Protein AF-A0A7Y5LWV8-F1 (afdb_monomer_lite)

Radius of gyration: 15.9 Å; chains: 1; bounding box: 36×25×48 Å

Secondary structure (DSSP, 8-state):
--HHHHHHHHHHTSTTSHHHHHHHHSS-SS-HHHHHHHHHHHHH--TT--HHHHHHHHHHHHHHHHHHHHHHHHHHHHHHHHHH--

pLDDT: mean 96.42, std 3.21, range [75.69, 98.56]

Foldseek 3Di:
DDLLVVQQVVLVVDPNSQLNVCLVVVHGPVDPVSVVLNVQLVVQDDPPDDPVVSVVSSVVSVVVVVVVVVVVVVVVVVVVVVVVVD

Sequence (86 aa):
MKLRTLIKIASDSYPDGAVLDSYERGEAAGDTLALFVAREIAETFEAGETTAHQLRRAISVMEKAHGEIGEVLSGLRRRLEREAMS

Structure (mmCIF, N/CA/C/O backbone):
data_AF-A0A7Y5LWV8-F1
#
_entry.id   AF-A0A7Y5LWV8-F1
#
loop_
_atom_site.group_PDB
_atom_site.id
_atom_site.type_symbol
_atom_site.label_atom_id
_atom_site.label_alt_id
_atom_site.label_comp_id
_atom_site.label_asym_id
_atom_site.label_entity_id
_atom_site.label_seq_id
_atom_site.pdbx_PDB_ins_code
_atom_site.Cartn_x
_atom_site.Cartn_y
_atom_site.Cartn_z
_atom_site.occupancy
_atom_site.B_iso_or_equiv
_atom_site.auth_seq_id
_atom_site.auth_comp_id
_atom_site.auth_asym_id
_atom_site.auth_atom_id
_atom_site.pdbx_PDB_model_num
ATOM 1 N N . MET A 1 1 ? -10.252 3.255 14.555 1.00 95.19 1 MET A N 1
ATOM 2 C CA . MET A 1 1 ? -10.479 2.163 13.569 1.00 95.19 1 MET A CA 1
ATOM 3 C C . MET A 1 1 ? -9.508 1.016 13.847 1.00 95.19 1 MET A C 1
ATOM 5 O O . MET A 1 1 ? -8.499 1.269 14.487 1.00 95.19 1 MET A O 1
ATOM 9 N N . LYS A 1 2 ? -9.793 -0.226 13.426 1.00 97.25 2 LYS A N 1
ATOM 10 C CA . LYS A 1 2 ? -8.843 -1.354 13.545 1.00 97.25 2 LYS A CA 1
ATOM 11 C C . LYS A 1 2 ? -7.923 -1.417 12.317 1.00 97.25 2 LYS A C 1
ATOM 13 O O . LYS A 1 2 ? -8.400 -1.145 11.218 1.00 97.25 2 LYS A O 1
ATOM 18 N N . LEU A 1 3 ? -6.673 -1.862 12.482 1.00 97.75 3 LEU A N 1
ATOM 19 C CA . LEU A 1 3 ? -5.710 -2.031 11.380 1.00 97.75 3 LEU A CA 1
ATOM 20 C C . LEU A 1 3 ? -6.285 -2.866 10.230 1.00 97.75 3 LEU A C 1
ATOM 22 O O . LEU A 1 3 ? -6.296 -2.420 9.089 1.00 97.75 3 LEU A O 1
ATOM 26 N N . ARG A 1 4 ? -6.883 -4.026 10.534 1.00 97.50 4 ARG A N 1
ATOM 27 C CA . ARG A 1 4 ? -7.506 -4.886 9.513 1.00 97.50 4 ARG A CA 1
ATOM 28 C C . ARG A 1 4 ? -8.573 -4.164 8.677 1.00 97.50 4 ARG A C 1
ATOM 30 O O . ARG A 1 4 ? -8.734 -4.469 7.504 1.00 97.50 4 ARG A O 1
ATOM 37 N N . THR A 1 5 ? -9.299 -3.203 9.255 1.00 97.81 5 THR A N 1
ATOM 38 C CA . THR A 1 5 ? -10.273 -2.390 8.506 1.00 97.81 5 THR A CA 1
ATOM 39 C C . THR A 1 5 ? -9.574 -1.457 7.521 1.00 97.81 5 THR A C 1
ATOM 41 O O . THR A 1 5 ? -10.024 -1.339 6.390 1.00 97.81 5 THR A O 1
ATOM 44 N N . LEU A 1 6 ? -8.471 -0.828 7.929 1.00 97.62 6 LEU A N 1
ATOM 45 C CA . LEU A 1 6 ? -7.680 0.048 7.065 1.00 97.62 6 LEU A CA 1
ATOM 46 C C . LEU A 1 6 ? -7.024 -0.729 5.914 1.00 97.62 6 LEU A C 1
ATOM 48 O O . LEU A 1 6 ? -7.107 -0.304 4.767 1.00 97.62 6 LEU A O 1
ATOM 52 N N . ILE A 1 7 ? -6.464 -1.906 6.209 1.00 98.19 7 ILE A N 1
ATOM 53 C CA . ILE A 1 7 ? -5.935 -2.835 5.199 1.00 98.19 7 ILE A CA 1
ATOM 54 C C . ILE A 1 7 ? -7.025 -3.238 4.207 1.00 98.19 7 ILE A C 1
ATOM 56 O O . ILE A 1 7 ? -6.789 -3.238 3.002 1.00 98.19 7 ILE A O 1
ATOM 60 N N . LYS A 1 8 ? -8.236 -3.533 4.693 1.00 97.81 8 LYS A N 1
ATOM 61 C CA . LYS A 1 8 ? -9.358 -3.872 3.817 1.00 97.81 8 LYS A CA 1
ATOM 62 C C . LYS A 1 8 ? -9.739 -2.715 2.885 1.00 97.81 8 LYS A C 1
ATOM 64 O O . LYS A 1 8 ? -9.958 -2.964 1.713 1.00 97.81 8 LYS A O 1
ATOM 69 N N . ILE A 1 9 ? -9.754 -1.468 3.365 1.00 97.62 9 ILE A N 1
ATOM 70 C CA . ILE A 1 9 ? -10.012 -0.292 2.508 1.00 97.62 9 ILE A CA 1
ATOM 71 C C . ILE A 1 9 ? -8.993 -0.214 1.359 1.00 97.62 9 ILE A C 1
ATOM 73 O O . ILE A 1 9 ? -9.370 0.033 0.214 1.00 97.62 9 ILE A O 1
ATOM 77 N N . ALA A 1 10 ? -7.710 -0.443 1.658 1.00 97.06 10 ALA A N 1
ATOM 78 C CA . ALA A 1 10 ? -6.663 -0.464 0.640 1.00 97.06 10 ALA A CA 1
ATOM 79 C C . ALA A 1 10 ? -6.832 -1.640 -0.338 1.00 97.06 10 ALA A C 1
ATOM 81 O O . ALA A 1 10 ? -6.757 -1.440 -1.545 1.00 97.06 10 ALA A O 1
ATOM 82 N N . SER A 1 11 ? -7.119 -2.840 0.176 1.00 97.44 11 SER A N 1
ATOM 83 C CA . SER A 1 11 ? -7.372 -4.055 -0.613 1.00 97.44 11 SER A CA 1
ATOM 84 C C . SER A 1 11 ? -8.577 -3.917 -1.545 1.00 97.44 11 SER A C 1
ATOM 86 O O . SER A 1 11 ? -8.451 -4.234 -2.721 1.00 97.44 11 SER A O 1
ATOM 88 N N . ASP A 1 12 ? -9.694 -3.356 -1.074 1.00 97.25 12 ASP A N 1
ATOM 89 C CA . ASP A 1 12 ? -10.905 -3.133 -1.878 1.00 97.25 12 ASP A CA 1
ATOM 90 C C . ASP A 1 12 ? -10.658 -2.142 -3.042 1.00 97.25 12 ASP A C 1
ATOM 92 O O . ASP A 1 12 ? -11.413 -2.119 -4.012 1.00 97.25 12 ASP A O 1
ATOM 96 N N . SER A 1 13 ? -9.600 -1.323 -2.954 1.00 95.62 13 SER A N 1
ATOM 97 C CA . SER A 1 13 ? -9.164 -0.397 -4.012 1.00 95.62 13 SER A CA 1
ATOM 98 C C . SER A 1 13 ? -8.052 -0.971 -4.904 1.00 95.62 13 SER A C 1
ATOM 100 O O . SER A 1 13 ? -7.666 -0.336 -5.886 1.00 95.62 13 SER A O 1
ATOM 102 N N . TYR A 1 14 ? -7.509 -2.141 -4.560 1.00 94.25 14 TYR A N 1
ATOM 103 C CA . TYR A 1 14 ? -6.406 -2.793 -5.259 1.00 94.25 14 TYR A CA 1
ATOM 104 C C . TYR A 1 14 ? -6.955 -3.812 -6.280 1.00 94.25 14 TYR A C 1
ATOM 106 O O . TYR A 1 14 ? -7.896 -4.529 -5.943 1.00 94.25 14 TYR A O 1
ATOM 114 N N . PRO A 1 15 ? -6.410 -3.913 -7.512 1.00 90.38 15 PRO A N 1
ATOM 115 C CA . PRO A 1 15 ? -7.062 -4.616 -8.629 1.00 90.38 15 PRO A CA 1
ATOM 116 C C . PRO A 1 15 ? -7.494 -6.072 -8.392 1.00 90.38 15 PRO A C 1
ATOM 118 O O . PRO A 1 15 ? -8.454 -6.525 -9.012 1.00 90.38 15 PRO A O 1
ATOM 121 N N . ASP A 1 16 ? -6.800 -6.805 -7.528 1.00 89.44 16 ASP A N 1
ATOM 122 C CA . ASP A 1 16 ? -7.011 -8.233 -7.266 1.00 89.44 16 ASP A CA 1
ATOM 123 C C . ASP A 1 16 ? -7.263 -8.550 -5.780 1.00 89.44 16 ASP A C 1
ATOM 125 O O . ASP A 1 16 ? -7.360 -9.715 -5.396 1.00 89.44 16 ASP A O 1
ATOM 129 N N . GLY A 1 17 ? -7.369 -7.524 -4.929 1.00 87.69 17 GLY A N 1
ATOM 130 C CA . GLY A 1 17 ? -7.522 -7.687 -3.484 1.00 87.69 17 GLY A CA 1
ATOM 131 C C . GLY A 1 17 ? -6.280 -8.210 -2.743 1.00 87.69 17 GLY A C 1
ATOM 132 O O . GLY A 1 17 ? -6.340 -8.342 -1.516 1.00 87.69 17 GLY A O 1
ATOM 133 N N . ALA A 1 18 ? -5.139 -8.431 -3.411 1.00 94.88 18 ALA A N 1
ATOM 134 C CA . ALA A 1 18 ? -3.969 -9.127 -2.857 1.00 94.88 18 ALA A CA 1
ATOM 135 C C . ALA A 1 18 ? -3.320 -8.447 -1.634 1.00 94.88 18 ALA A C 1
ATOM 137 O O . ALA A 1 18 ? -2.517 -9.064 -0.928 1.00 94.88 18 ALA A O 1
ATOM 138 N N . VAL A 1 19 ? -3.662 -7.186 -1.344 1.00 97.62 19 VAL A N 1
ATOM 139 C CA . VAL A 1 19 ? -3.169 -6.453 -0.164 1.00 97.62 19 VAL A CA 1
ATOM 140 C C . VAL A 1 19 ? -3.612 -7.130 1.135 1.00 97.62 19 VAL A C 1
ATOM 142 O O . VAL A 1 19 ? -2.808 -7.276 2.056 1.00 97.62 19 VAL A O 1
ATOM 145 N N . LEU A 1 20 ? -4.873 -7.572 1.222 1.00 97.44 20 LEU A N 1
ATOM 146 C CA . LEU A 1 20 ? -5.371 -8.249 2.422 1.00 97.44 20 LEU A CA 1
ATOM 147 C C . LEU A 1 20 ? -4.718 -9.625 2.575 1.00 97.44 20 LEU A C 1
ATO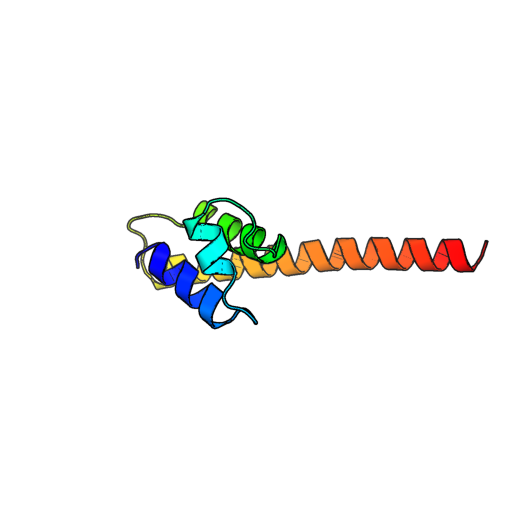M 149 O O . LEU A 1 20 ? -4.249 -9.950 3.663 1.00 97.44 20 LEU A O 1
ATOM 153 N N . ASP A 1 21 ? -4.617 -10.383 1.485 1.00 96.81 21 ASP A N 1
ATOM 154 C CA . ASP A 1 21 ? -3.979 -11.701 1.487 1.00 96.81 21 ASP A CA 1
ATOM 155 C C . ASP A 1 21 ? -2.507 -11.611 1.904 1.00 96.81 21 ASP A C 1
ATOM 157 O O . ASP A 1 21 ? -2.032 -12.414 2.708 1.00 96.81 21 ASP A O 1
ATOM 161 N N . SER A 1 22 ? -1.790 -10.597 1.412 1.00 97.62 22 SER A N 1
ATOM 162 C CA . SER A 1 22 ? -0.388 -10.375 1.774 1.00 97.62 22 SER A CA 1
ATOM 163 C C . SER A 1 22 ? -0.231 -9.960 3.241 1.00 97.62 22 SER A C 1
ATOM 165 O O . SER A 1 22 ? 0.700 -10.398 3.917 1.00 97.62 22 SER A O 1
ATOM 167 N N . TYR A 1 23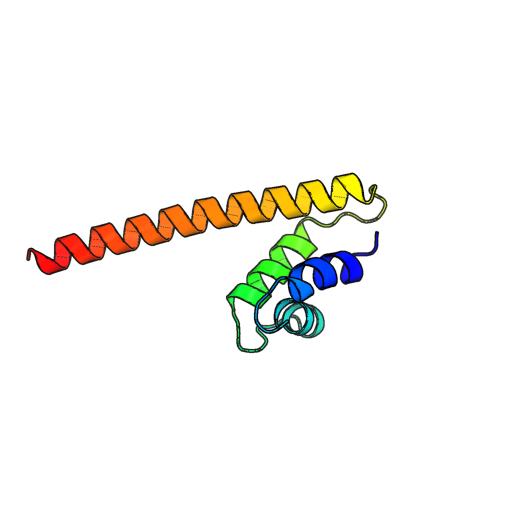 ? -1.164 -9.160 3.770 1.00 97.69 23 TYR A N 1
ATOM 168 C CA . TYR A 1 23 ? -1.203 -8.814 5.193 1.00 97.69 23 TYR A CA 1
ATOM 169 C C . TYR A 1 23 ? -1.447 -10.041 6.082 1.00 97.69 23 TYR A C 1
ATOM 171 O O . TYR A 1 23 ? -0.751 -10.224 7.079 1.00 97.69 23 TYR A O 1
ATOM 179 N N . GLU A 1 24 ? -2.418 -10.887 5.728 1.00 96.62 24 GLU A N 1
ATOM 180 C CA . GLU A 1 24 ? -2.790 -12.058 6.531 1.00 96.62 24 GLU A CA 1
ATOM 181 C C . GLU A 1 24 ? -1.697 -13.136 6.533 1.00 96.62 24 GLU A C 1
ATOM 183 O O . GLU A 1 24 ? -1.502 -13.807 7.547 1.00 96.62 24 GLU A O 1
ATOM 188 N N . ARG A 1 25 ? -0.948 -13.275 5.431 1.00 95.81 25 ARG A N 1
ATOM 189 C CA . ARG A 1 25 ? 0.157 -14.240 5.313 1.00 95.81 25 ARG A CA 1
ATOM 190 C C . ARG A 1 25 ? 1.496 -13.710 5.832 1.00 95.81 25 ARG A C 1
ATOM 192 O O . ARG A 1 25 ? 2.363 -14.502 6.186 1.00 95.81 25 ARG A O 1
ATOM 199 N N . GLY A 1 26 ? 1.688 -12.390 5.856 1.00 95.38 26 GLY A N 1
ATOM 200 C CA . GLY A 1 26 ? 2.980 -11.761 6.166 1.00 95.38 26 GLY A CA 1
ATOM 201 C C . GLY A 1 26 ? 4.024 -11.868 5.041 1.00 95.38 26 GLY A C 1
ATOM 202 O O . GLY A 1 26 ? 5.179 -11.466 5.215 1.00 95.38 26 GLY A O 1
ATOM 203 N N . GLU A 1 27 ? 3.619 -12.371 3.877 1.00 96.06 27 GLU A N 1
ATOM 204 C CA . GLU A 1 27 ? 4.433 -12.590 2.680 1.00 96.06 27 GLU A CA 1
ATOM 205 C C . GLU A 1 27 ? 3.657 -12.193 1.418 1.00 96.06 27 GLU A C 1
ATOM 207 O O . GLU A 1 27 ? 2.466 -11.896 1.475 1.00 96.06 27 GLU A O 1
ATOM 212 N N . ALA A 1 28 ? 4.335 -12.160 0.271 1.00 94.38 28 ALA A N 1
ATOM 213 C CA . ALA A 1 28 ? 3.719 -11.737 -0.980 1.00 94.38 28 ALA A CA 1
ATOM 214 C C . ALA A 1 28 ? 2.722 -12.793 -1.467 1.00 94.38 28 ALA A C 1
ATOM 216 O O . ALA A 1 28 ? 3.099 -13.931 -1.744 1.00 94.38 28 ALA A O 1
ATOM 217 N N . ALA A 1 29 ? 1.460 -12.403 -1.641 1.00 91.56 29 ALA A N 1
ATOM 218 C CA . ALA A 1 29 ? 0.419 -13.262 -2.201 1.00 91.56 29 ALA A CA 1
ATOM 219 C C . ALA A 1 29 ? 0.452 -13.266 -3.744 1.00 91.56 29 ALA A C 1
ATOM 221 O O . ALA A 1 29 ? -0.552 -13.015 -4.398 1.00 91.56 29 ALA A O 1
ATOM 222 N N . GLY A 1 30 ? 1.628 -13.500 -4.335 1.00 90.19 30 GLY A N 1
ATOM 223 C CA . GLY A 1 30 ? 1.845 -13.395 -5.787 1.00 90.19 30 GLY A CA 1
ATOM 224 C C . GLY A 1 30 ? 2.092 -11.968 -6.293 1.00 90.19 30 GLY A C 1
ATOM 225 O O . GLY A 1 30 ? 2.547 -11.805 -7.422 1.00 90.19 30 GLY A O 1
ATOM 226 N N . ASP A 1 31 ? 1.891 -10.961 -5.440 1.00 94.25 31 ASP A N 1
ATOM 227 C CA . ASP A 1 31 ? 2.162 -9.555 -5.724 1.00 94.25 31 ASP A CA 1
ATOM 228 C C . ASP A 1 31 ? 3.0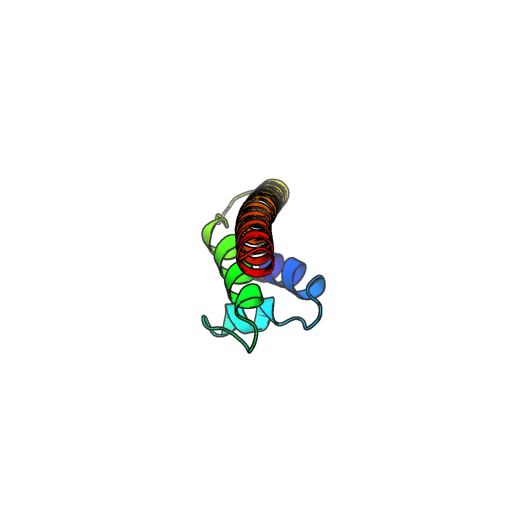27 -8.939 -4.606 1.00 94.25 31 ASP A C 1
ATOM 230 O O . ASP A 1 31 ? 2.627 -8.825 -3.442 1.00 94.25 31 ASP A O 1
ATOM 234 N N . THR A 1 32 ? 4.259 -8.561 -4.951 1.00 95.88 32 THR A N 1
ATOM 235 C CA . THR A 1 32 ? 5.200 -7.935 -4.011 1.00 95.88 32 THR A CA 1
ATOM 236 C C . THR A 1 32 ? 4.848 -6.481 -3.706 1.00 95.88 32 THR A C 1
ATOM 238 O O . THR A 1 32 ? 5.178 -5.998 -2.621 1.00 95.88 32 THR A O 1
ATOM 241 N N . LEU A 1 33 ? 4.151 -5.790 -4.612 1.00 96.06 33 LEU A N 1
ATOM 242 C CA . LEU A 1 33 ? 3.640 -4.445 -4.381 1.00 96.06 33 LEU A CA 1
ATOM 243 C C . LEU A 1 33 ? 2.450 -4.481 -3.417 1.00 96.06 33 LEU A C 1
ATOM 245 O O . LEU A 1 33 ? 2.357 -3.625 -2.539 1.00 96.06 33 LEU A O 1
ATOM 249 N N . ALA A 1 34 ? 1.592 -5.495 -3.506 1.00 97.25 34 ALA A N 1
ATOM 250 C CA . ALA A 1 34 ? 0.521 -5.694 -2.534 1.00 97.25 34 ALA A CA 1
ATOM 251 C C . ALA A 1 34 ? 1.067 -5.895 -1.105 1.00 97.25 34 ALA A C 1
ATOM 253 O O . ALA A 1 34 ? 0.571 -5.281 -0.156 1.00 97.25 34 ALA A O 1
ATOM 254 N N . LEU A 1 35 ? 2.139 -6.686 -0.953 1.00 97.75 35 LEU A N 1
ATOM 255 C CA . LEU A 1 35 ? 2.853 -6.835 0.321 1.00 97.75 35 LEU A CA 1
ATOM 256 C C . LEU A 1 35 ? 3.462 -5.516 0.804 1.00 97.75 35 LEU A C 1
ATOM 258 O O . LEU A 1 35 ? 3.380 -5.208 1.993 1.00 97.75 35 LEU A O 1
ATOM 262 N N . PHE A 1 36 ? 4.072 -4.745 -0.096 1.00 97.50 36 PHE A N 1
ATOM 263 C CA . PHE A 1 36 ? 4.617 -3.430 0.232 1.00 97.50 36 PHE A CA 1
ATOM 264 C C . PHE A 1 36 ? 3.526 -2.498 0.781 1.00 97.50 36 PHE A C 1
ATOM 266 O O . PHE A 1 36 ? 3.677 -1.973 1.881 1.00 97.50 36 PHE A O 1
ATOM 273 N N . VAL A 1 37 ? 2.388 -2.374 0.089 1.00 97.56 37 VAL A N 1
ATOM 274 C CA . VAL A 1 37 ? 1.250 -1.551 0.540 1.00 97.56 37 VAL A CA 1
ATOM 275 C C . VAL A 1 37 ? 0.759 -1.994 1.919 1.00 97.56 37 VAL A C 1
ATOM 277 O O . VAL A 1 37 ? 0.558 -1.161 2.805 1.00 97.56 37 VAL A O 1
ATOM 280 N N . ALA A 1 38 ? 0.592 -3.304 2.125 1.00 98.00 38 ALA A N 1
ATOM 281 C CA . ALA A 1 38 ? 0.164 -3.852 3.408 1.00 98.00 38 ALA A CA 1
ATOM 282 C C . ALA A 1 38 ? 1.129 -3.490 4.550 1.00 98.00 38 ALA A C 1
ATOM 284 O O . ALA A 1 38 ? 0.678 -3.127 5.639 1.00 98.00 38 ALA A O 1
ATOM 285 N N . ARG A 1 39 ? 2.443 -3.567 4.302 1.00 98.06 39 ARG A N 1
ATOM 286 C CA . ARG A 1 39 ? 3.484 -3.245 5.288 1.00 98.06 39 ARG A CA 1
ATOM 287 C C . ARG A 1 39 ? 3.517 -1.764 5.628 1.00 98.06 39 ARG A C 1
ATOM 289 O O . ARG A 1 39 ? 3.411 -1.437 6.803 1.00 98.06 39 ARG A O 1
ATOM 296 N N . GLU A 1 40 ? 3.555 -0.884 4.634 1.00 98.00 40 GLU A N 1
ATOM 297 C CA . GLU A 1 40 ? 3.589 0.569 4.858 1.00 98.00 40 GLU A CA 1
ATOM 298 C C . GLU A 1 40 ? 2.381 1.057 5.677 1.00 98.00 40 GLU A C 1
ATOM 300 O O . GLU A 1 40 ? 2.506 1.858 6.608 1.00 98.00 40 GLU A O 1
ATOM 305 N N . ILE A 1 41 ? 1.187 0.528 5.389 1.00 97.75 41 ILE A N 1
ATOM 306 C CA . ILE A 1 41 ? -0.019 0.844 6.164 1.00 97.75 41 ILE A CA 1
ATOM 307 C C . ILE A 1 41 ? 0.070 0.277 7.587 1.00 97.75 41 ILE A C 1
ATOM 309 O O . ILE A 1 41 ? -0.310 0.955 8.540 1.00 97.75 41 ILE A O 1
ATOM 313 N N . ALA A 1 42 ? 0.547 -0.960 7.753 1.00 97.88 42 ALA A N 1
ATOM 314 C CA . ALA A 1 42 ? 0.660 -1.589 9.066 1.00 97.88 42 ALA A CA 1
ATOM 315 C C . ALA A 1 42 ? 1.704 -0.908 9.963 1.00 97.88 42 ALA A C 1
ATOM 317 O O . ALA A 1 42 ? 1.449 -0.727 11.152 1.00 97.88 42 ALA A O 1
ATOM 318 N N . GLU A 1 43 ? 2.840 -0.498 9.403 1.00 96.94 43 GLU A N 1
ATOM 319 C CA . GLU A 1 43 ? 3.930 0.173 10.122 1.00 96.94 43 GLU A CA 1
ATOM 320 C C . GLU A 1 43 ? 3.566 1.602 10.542 1.00 96.94 43 GLU A C 1
ATOM 322 O O . GLU A 1 43 ? 4.038 2.094 11.567 1.00 96.94 43 GLU A O 1
ATOM 327 N N . THR A 1 44 ? 2.694 2.270 9.785 1.00 95.69 44 THR A N 1
ATOM 328 C CA . THR A 1 44 ? 2.223 3.627 10.103 1.00 95.69 44 THR A CA 1
ATOM 329 C C . THR A 1 44 ? 0.948 3.658 10.945 1.00 95.69 44 THR A C 1
ATOM 331 O O . THR A 1 44 ? 0.538 4.734 11.391 1.00 95.69 44 THR A O 1
ATOM 334 N N . PHE A 1 45 ? 0.328 2.503 11.194 1.00 97.75 45 PHE A N 1
ATOM 335 C CA . PHE A 1 45 ? -0.862 2.389 12.028 1.00 97.75 45 PHE A CA 1
ATOM 336 C C . PHE A 1 45 ? -0.531 2.580 13.510 1.00 97.75 45 PHE A C 1
ATOM 338 O O . PHE A 1 45 ? 0.452 2.055 14.028 1.00 97.75 45 PHE A O 1
ATOM 345 N N . GLU A 1 46 ? -1.413 3.274 14.228 1.00 97.06 46 GLU A N 1
ATOM 346 C CA . GLU A 1 46 ? -1.244 3.543 15.657 1.00 97.06 46 GLU A CA 1
ATOM 347 C C . GLU A 1 46 ? -2.539 3.262 16.421 1.00 97.06 46 GLU A C 1
ATOM 349 O O . GLU A 1 46 ? -3.597 3.861 16.199 1.00 97.06 46 GLU A O 1
ATOM 354 N N . ALA A 1 47 ? -2.469 2.288 17.328 1.00 95.00 47 ALA A N 1
ATOM 355 C CA . ALA A 1 47 ? -3.623 1.876 18.107 1.00 95.00 47 ALA A CA 1
ATOM 356 C C . ALA A 1 47 ? -4.069 3.005 19.048 1.00 95.00 47 ALA A C 1
ATOM 358 O O . ALA A 1 47 ? -3.279 3.538 19.817 1.00 95.00 47 ALA A O 1
ATOM 359 N N . GLY A 1 48 ? -5.363 3.329 19.021 1.00 94.12 48 GLY A N 1
ATOM 360 C CA . GLY A 1 48 ? -5.955 4.356 19.884 1.00 94.12 48 GLY A CA 1
ATOM 361 C C . GLY A 1 48 ? -6.130 5.722 19.219 1.00 94.12 48 GLY A C 1
ATOM 362 O O . GLY A 1 48 ? -6.891 6.540 19.733 1.00 94.12 48 GLY A O 1
ATOM 363 N N . GLU A 1 49 ? -5.534 5.961 18.049 1.00 96.62 49 GLU A N 1
ATOM 364 C CA . GLU A 1 49 ? -5.800 7.187 17.298 1.00 96.62 49 GLU A CA 1
ATOM 365 C C . GLU A 1 49 ? -7.209 7.227 16.679 1.00 96.62 49 GLU A C 1
ATOM 367 O O . GLU A 1 49 ? -7.887 6.215 16.443 1.00 96.62 49 GLU A O 1
ATOM 372 N N . THR A 1 50 ? -7.638 8.448 16.345 1.00 97.94 50 THR A N 1
ATOM 373 C CA . THR A 1 50 ? -8.886 8.678 15.617 1.00 97.94 50 THR A CA 1
ATOM 374 C C . THR A 1 50 ? -8.835 8.071 14.215 1.00 97.94 50 THR A C 1
ATOM 376 O O . THR A 1 50 ? -7.794 8.023 13.561 1.00 97.94 50 THR A O 1
ATOM 379 N N . THR A 1 51 ? -9.996 7.663 13.699 1.00 97.69 51 THR A N 1
ATOM 380 C CA . THR A 1 51 ? -10.118 7.154 12.323 1.00 97.69 51 THR A CA 1
ATOM 381 C C . THR A 1 51 ? -9.579 8.146 11.286 1.00 97.69 51 THR A C 1
ATOM 383 O O . THR A 1 51 ? -8.928 7.728 10.335 1.00 97.69 51 THR A O 1
ATOM 386 N N . ALA A 1 52 ? -9.799 9.450 11.481 1.00 98.12 52 ALA A N 1
ATOM 387 C CA . ALA A 1 52 ? -9.320 10.478 10.561 1.00 98.12 52 ALA A CA 1
ATOM 388 C C . ALA A 1 52 ? -7.786 10.582 10.539 1.00 98.12 52 ALA A C 1
ATOM 390 O O . ALA A 1 52 ? -7.208 10.715 9.465 1.00 98.12 52 ALA A O 1
ATOM 391 N N . HIS A 1 53 ? -7.120 10.500 11.696 1.00 98.06 53 HIS A N 1
ATOM 392 C CA . HIS A 1 53 ? -5.653 10.508 11.755 1.00 98.06 53 HIS A CA 1
ATOM 393 C C . HIS A 1 53 ? -5.048 9.260 11.119 1.00 98.06 53 HIS A C 1
ATOM 395 O O . HIS A 1 53 ? -4.153 9.383 10.286 1.00 98.06 53 HIS A O 1
ATOM 401 N N . GLN A 1 54 ? -5.615 8.087 11.405 1.00 98.12 54 GLN A N 1
ATOM 402 C CA . GLN A 1 54 ? -5.185 6.830 10.792 1.00 98.12 54 GLN A CA 1
ATOM 403 C C . GLN A 1 54 ? -5.279 6.869 9.261 1.00 98.12 54 GLN A C 1
ATOM 405 O O . GLN A 1 54 ? -4.328 6.507 8.572 1.00 98.12 54 GLN A O 1
ATOM 410 N N . LEU A 1 55 ? -6.388 7.382 8.716 1.00 97.94 55 LEU A N 1
ATOM 411 C CA . LEU A 1 55 ? -6.539 7.565 7.270 1.00 97.94 55 LEU A CA 1
ATOM 412 C C . LEU A 1 55 ? -5.542 8.584 6.707 1.00 97.94 55 LEU A C 1
ATOM 414 O O . LEU A 1 55 ? -4.933 8.320 5.679 1.00 97.94 55 LEU A O 1
ATOM 418 N N . ARG A 1 56 ? -5.333 9.728 7.375 1.00 98.12 56 ARG A N 1
ATOM 419 C CA . ARG A 1 56 ? -4.358 10.738 6.925 1.00 98.12 56 ARG A CA 1
ATOM 420 C C . ARG A 1 56 ? -2.934 10.191 6.872 1.00 98.12 56 ARG A C 1
ATOM 422 O O . ARG A 1 56 ? -2.225 10.487 5.917 1.00 98.12 56 ARG A O 1
ATOM 429 N N . ARG A 1 57 ? -2.516 9.394 7.860 1.00 97.31 57 ARG A N 1
ATOM 430 C CA . ARG A 1 57 ? -1.188 8.758 7.859 1.00 97.31 57 ARG A CA 1
ATOM 431 C C . ARG A 1 57 ? -1.053 7.743 6.731 1.00 97.31 57 ARG A C 1
ATOM 433 O O . ARG A 1 57 ? -0.069 7.805 6.003 1.00 97.31 57 ARG A O 1
ATOM 440 N N . ALA A 1 58 ? -2.062 6.891 6.540 1.00 97.50 58 ALA A N 1
ATOM 441 C CA . ALA A 1 58 ? -2.098 5.944 5.428 1.00 97.50 58 ALA A CA 1
ATOM 442 C C . ALA A 1 58 ? -2.025 6.650 4.062 1.00 97.50 58 ALA A C 1
ATOM 444 O O . ALA A 1 58 ? -1.267 6.238 3.192 1.00 97.50 58 ALA A O 1
ATOM 445 N N . ILE A 1 59 ? -2.762 7.750 3.881 1.00 98.12 59 ILE A N 1
ATOM 446 C CA . ILE A 1 59 ? -2.686 8.572 2.664 1.00 98.12 59 ILE A CA 1
ATOM 447 C C . ILE A 1 59 ? -1.275 9.137 2.494 1.00 98.12 59 ILE A C 1
ATOM 449 O O . ILE A 1 59 ? -0.670 8.956 1.444 1.00 98.12 59 ILE A O 1
ATOM 453 N N . SER A 1 60 ? -0.724 9.757 3.540 1.00 98.06 60 SER A N 1
ATOM 454 C CA . SER A 1 60 ? 0.597 10.384 3.484 1.00 98.06 60 SER A CA 1
ATOM 455 C C . SER A 1 60 ? 1.711 9.393 3.130 1.00 98.06 60 SER A C 1
ATOM 457 O O . SER A 1 60 ? 2.593 9.733 2.340 1.00 98.06 60 SER A O 1
ATOM 459 N N . VAL A 1 61 ? 1.675 8.164 3.661 1.00 97.69 61 VAL A N 1
ATOM 460 C CA . VAL A 1 61 ? 2.676 7.141 3.316 1.00 97.69 61 VAL A CA 1
ATOM 461 C C . VAL A 1 61 ? 2.515 6.645 1.877 1.00 97.69 61 VAL A C 1
ATOM 463 O O . VAL A 1 61 ? 3.512 6.466 1.182 1.00 97.69 61 VAL A O 1
ATOM 466 N N . MET A 1 62 ? 1.282 6.517 1.377 1.00 97.94 62 MET A N 1
ATOM 467 C CA . MET A 1 62 ? 1.033 6.140 -0.019 1.00 97.94 62 MET A CA 1
ATOM 468 C C . MET A 1 62 ? 1.450 7.239 -1.004 1.00 97.94 62 MET A C 1
ATOM 470 O O . MET A 1 62 ? 2.029 6.937 -2.045 1.00 97.94 62 MET A O 1
ATOM 474 N N . GLU A 1 63 ? 1.223 8.512 -0.675 1.00 98.25 63 GLU A N 1
ATOM 475 C CA . GLU A 1 63 ? 1.702 9.648 -1.474 1.00 98.25 63 GLU A CA 1
ATOM 476 C C . GLU A 1 63 ? 3.232 9.682 -1.541 1.00 98.25 63 GLU A C 1
ATOM 478 O O . GLU A 1 63 ? 3.801 9.869 -2.620 1.00 98.25 63 GLU A O 1
ATOM 483 N N . LYS A 1 64 ? 3.901 9.443 -0.405 1.00 97.88 64 LYS A N 1
ATOM 484 C CA . LYS A 1 64 ? 5.361 9.343 -0.345 1.00 97.88 64 LYS A CA 1
ATOM 485 C C . LYS A 1 64 ? 5.876 8.191 -1.211 1.00 97.88 64 LYS A C 1
ATOM 487 O O . LYS A 1 64 ? 6.733 8.416 -2.063 1.00 97.88 64 LYS A O 1
ATOM 492 N N . ALA A 1 65 ? 5.313 6.994 -1.049 1.00 96.94 65 ALA A N 1
ATOM 493 C CA . ALA A 1 65 ? 5.689 5.824 -1.836 1.00 96.94 65 ALA A CA 1
ATOM 494 C C . ALA A 1 65 ? 5.487 6.052 -3.343 1.00 96.94 65 ALA A C 1
ATOM 496 O O . ALA A 1 65 ? 6.356 5.720 -4.145 1.00 96.94 65 ALA A O 1
ATOM 497 N N . HIS A 1 66 ? 4.371 6.670 -3.741 1.00 97.50 66 HIS A N 1
ATOM 498 C CA . HIS A 1 66 ? 4.115 7.030 -5.135 1.00 97.50 66 HIS A CA 1
ATOM 499 C C . HIS A 1 66 ? 5.194 7.971 -5.699 1.00 97.50 66 HIS A C 1
ATOM 501 O O . HIS A 1 66 ? 5.679 7.744 -6.810 1.00 97.50 66 HIS A O 1
ATOM 507 N N . GLY A 1 67 ? 5.605 8.985 -4.930 1.00 97.94 67 GLY A N 1
ATOM 508 C CA . GLY A 1 67 ? 6.698 9.886 -5.305 1.00 97.94 67 GLY A CA 1
ATOM 509 C C . GLY A 1 67 ? 8.023 9.149 -5.507 1.00 97.94 67 GLY A C 1
ATOM 510 O O . GLY A 1 67 ? 8.628 9.250 -6.574 1.00 97.94 67 GLY A O 1
ATOM 511 N N . GLU A 1 68 ? 8.433 8.346 -4.524 1.00 98.12 68 GLU A N 1
ATOM 512 C CA . GLU A 1 68 ? 9.694 7.591 -4.560 1.00 98.12 68 GLU A CA 1
ATOM 513 C C . GLU A 1 68 ? 9.728 6.570 -5.714 1.00 98.12 68 GLU A C 1
ATOM 515 O O . GLU A 1 68 ? 10.714 6.484 -6.450 1.00 98.12 68 GLU A O 1
ATOM 520 N N . ILE A 1 69 ? 8.626 5.850 -5.959 1.00 97.38 69 ILE A N 1
ATOM 521 C CA . ILE A 1 69 ? 8.492 4.945 -7.114 1.00 97.38 69 ILE A CA 1
ATOM 522 C C . ILE A 1 69 ? 8.623 5.725 -8.431 1.00 97.38 69 ILE A C 1
ATOM 524 O O . ILE A 1 69 ? 9.301 5.273 -9.360 1.00 97.38 69 ILE A O 1
ATOM 528 N N . GLY A 1 70 ? 8.010 6.908 -8.525 1.00 98.12 70 GLY A N 1
ATOM 529 C CA . GLY A 1 70 ? 8.120 7.786 -9.689 1.00 98.12 70 GLY A CA 1
ATOM 530 C C . GLY A 1 70 ? 9.559 8.237 -9.972 1.00 98.12 70 GLY A C 1
ATOM 531 O O . GLY A 1 70 ? 9.992 8.263 -11.133 1.00 98.12 70 GLY A O 1
ATOM 532 N N . GLU A 1 71 ? 10.333 8.538 -8.929 1.00 98.50 71 GLU A N 1
ATOM 533 C CA . GLU A 1 71 ? 11.753 8.886 -9.045 1.00 98.50 71 GLU A CA 1
ATOM 534 C C . GLU A 1 71 ? 12.596 7.706 -9.544 1.00 98.50 71 GLU A C 1
ATOM 536 O O . GLU A 1 71 ? 13.395 7.869 -10.478 1.00 98.50 71 GLU A O 1
ATOM 541 N N . VAL A 1 72 ? 12.368 6.506 -8.997 1.00 98.31 72 VAL A N 1
ATOM 542 C CA . VAL A 1 72 ? 13.023 5.266 -9.444 1.00 98.31 72 VAL A CA 1
ATOM 543 C C . VAL A 1 72 ? 12.715 4.991 -10.919 1.00 98.31 72 VAL A C 1
ATOM 545 O O . VAL A 1 72 ? 13.638 4.794 -11.715 1.00 98.31 72 VAL A O 1
ATOM 548 N N . LEU A 1 73 ? 11.440 5.05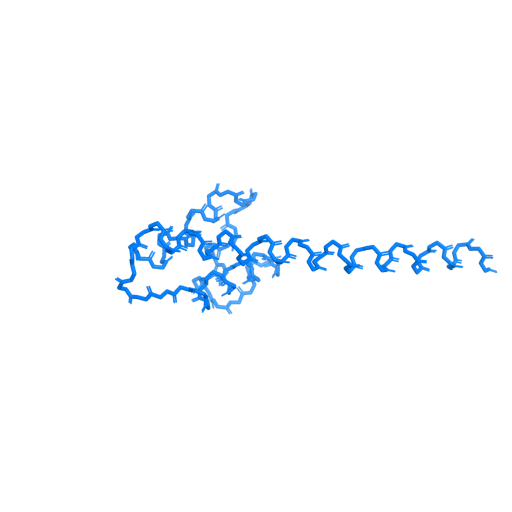6 -11.322 1.00 98.38 73 LEU A N 1
ATOM 549 C CA . LEU A 1 73 ? 11.019 4.878 -12.718 1.00 98.38 73 LEU A CA 1
ATOM 550 C C . LEU A 1 73 ? 11.699 5.880 -13.655 1.00 98.38 73 LEU A C 1
ATOM 552 O O . LEU A 1 73 ? 12.162 5.517 -14.739 1.00 98.38 73 LEU A O 1
ATOM 556 N N . SER A 1 74 ? 11.799 7.139 -13.231 1.00 98.31 74 SER A N 1
ATOM 557 C CA . SER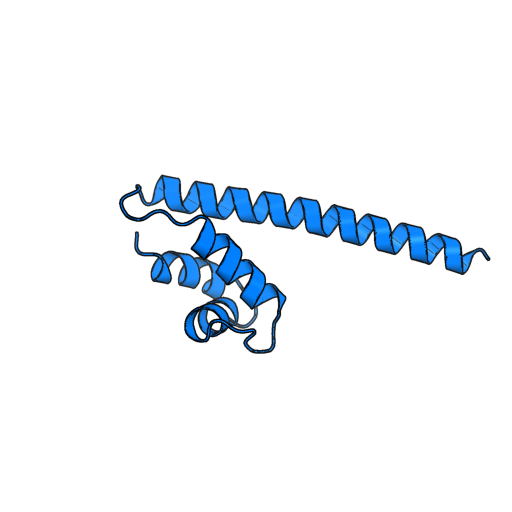 A 1 74 ? 12.477 8.185 -13.998 1.00 98.31 74 SER A CA 1
ATOM 558 C C . SER A 1 74 ? 13.971 7.890 -14.168 1.00 98.31 74 SER A C 1
ATOM 560 O O . SER A 1 74 ? 14.522 8.083 -15.253 1.00 98.31 74 SER A O 1
ATOM 562 N N . GLY A 1 75 ? 14.637 7.383 -13.126 1.00 98.56 75 GLY A N 1
ATOM 563 C CA . GLY A 1 75 ? 16.033 6.943 -13.191 1.00 98.56 75 GLY A CA 1
ATOM 564 C C . GLY A 1 75 ? 16.257 5.796 -14.180 1.00 98.56 75 GLY A C 1
ATOM 565 O O . GLY A 1 75 ? 17.184 5.864 -14.994 1.00 98.56 75 GLY A O 1
ATOM 566 N N . LEU A 1 76 ? 15.381 4.787 -14.153 1.00 98.50 76 LEU A N 1
ATOM 567 C CA . LEU A 1 76 ? 15.430 3.637 -15.062 1.00 98.50 76 LEU A CA 1
ATOM 568 C C . LEU A 1 76 ? 15.229 4.052 -16.527 1.00 98.50 76 LEU A C 1
ATOM 570 O O . LEU A 1 76 ? 16.006 3.643 -17.387 1.00 98.50 76 LEU A O 1
ATOM 574 N N . ARG A 1 77 ? 14.257 4.930 -16.812 1.00 98.38 77 ARG A N 1
ATOM 575 C CA . ARG A 1 77 ? 14.017 5.464 -18.169 1.00 98.38 77 ARG A CA 1
ATOM 576 C C . ARG A 1 77 ? 15.232 6.201 -18.724 1.00 98.38 77 ARG A C 1
ATOM 578 O O . ARG A 1 77 ? 15.701 5.872 -19.808 1.00 98.38 77 ARG A O 1
ATOM 585 N N . ARG A 1 78 ? 15.819 7.111 -17.937 1.00 98.12 78 ARG A N 1
ATOM 586 C CA . ARG A 1 78 ? 17.043 7.826 -18.337 1.00 98.12 78 ARG A CA 1
ATOM 587 C C . ARG A 1 78 ? 18.206 6.875 -18.624 1.00 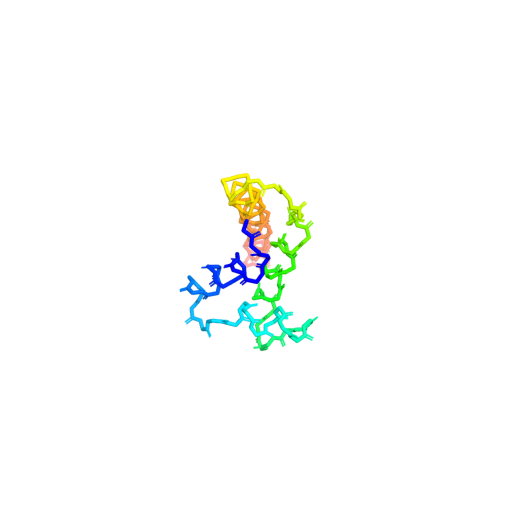98.12 78 ARG A C 1
ATOM 589 O O . ARG A 1 78 ? 19.051 7.171 -19.464 1.00 98.12 78 ARG A O 1
ATOM 596 N N . ARG A 1 79 ? 18.316 5.764 -17.884 1.00 98.06 79 ARG A N 1
ATOM 597 C CA . ARG A 1 79 ? 19.357 4.753 -18.122 1.00 98.06 79 ARG A CA 1
ATOM 598 C C . ARG A 1 79 ? 19.127 4.027 -19.445 1.00 98.06 79 ARG A C 1
ATOM 600 O O . ARG A 1 79 ? 20.095 3.868 -20.182 1.00 98.06 79 ARG A O 1
ATOM 607 N N . LEU A 1 80 ? 17.885 3.633 -19.725 1.00 98.00 80 LEU A N 1
ATOM 608 C CA . LEU A 1 80 ? 17.489 2.964 -20.965 1.00 98.00 80 LEU A CA 1
ATOM 609 C C . LEU A 1 80 ? 17.764 3.838 -22.197 1.00 98.00 80 LEU A C 1
ATOM 611 O O . LEU A 1 80 ? 18.354 3.360 -23.157 1.00 98.00 80 LEU A O 1
ATOM 615 N N . GLU A 1 81 ? 17.411 5.124 -22.144 1.00 97.50 81 GLU A N 1
ATOM 616 C CA . GLU A 1 81 ? 17.682 6.079 -23.229 1.00 97.50 81 GLU A CA 1
ATOM 617 C C . GLU A 1 81 ? 19.178 6.174 -23.554 1.00 97.50 81 GLU A C 1
ATOM 619 O O . GLU A 1 81 ? 19.553 6.186 -24.721 1.00 97.50 81 GLU A O 1
ATOM 624 N N . ARG A 1 82 ? 20.050 6.182 -22.535 1.00 96.50 82 ARG A N 1
ATOM 625 C CA . ARG A 1 82 ? 21.507 6.215 -22.748 1.00 96.50 82 ARG A CA 1
ATOM 626 C C . ARG A 1 82 ? 22.040 4.958 -23.434 1.00 96.50 82 ARG A C 1
ATOM 628 O O . ARG A 1 82 ? 22.918 5.088 -24.274 1.00 96.50 82 ARG A O 1
ATOM 635 N N . GLU A 1 83 ? 21.517 3.783 -23.087 1.00 97.06 83 GLU A N 1
ATOM 636 C CA . GLU A 1 83 ? 21.908 2.513 -23.724 1.00 97.06 83 GLU A CA 1
ATOM 637 C C . GLU A 1 83 ? 21.402 2.404 -25.167 1.00 97.06 83 GLU A C 1
ATOM 639 O O . GLU A 1 83 ? 22.012 1.729 -25.982 1.00 97.06 83 GLU A O 1
ATOM 644 N N . ALA A 1 84 ? 20.300 3.076 -25.508 1.00 92.44 84 ALA A N 1
ATOM 645 C CA . ALA A 1 84 ? 19.795 3.108 -26.880 1.00 92.44 84 ALA A CA 1
ATOM 646 C C . ALA A 1 84 ? 20.617 4.022 -27.813 1.00 92.44 84 ALA A C 1
ATOM 648 O O . ALA A 1 84 ? 20.467 3.938 -29.031 1.00 92.44 84 ALA A O 1
ATOM 649 N N . MET A 1 85 ? 21.450 4.911 -27.256 1.00 88.44 85 MET A N 1
ATOM 650 C CA . MET A 1 85 ? 22.314 5.831 -28.011 1.00 88.44 85 MET A CA 1
ATOM 651 C C . MET A 1 85 ? 23.784 5.389 -28.089 1.00 88.44 85 MET A C 1
ATOM 653 O O . MET A 1 85 ? 24.560 6.047 -28.784 1.00 88.44 85 MET A O 1
ATOM 657 N N . SER A 1 86 ? 24.181 4.351 -27.345 1.00 75.69 86 SER A N 1
ATOM 658 C CA . SER A 1 86 ? 25.529 3.760 -27.371 1.00 75.69 86 SER A CA 1
ATOM 659 C C . SER A 1 86 ? 25.627 2.644 -28.398 1.00 75.69 86 SER A C 1
ATOM 661 O O . SER A 1 86 ? 26.647 2.605 -29.117 1.00 75.69 86 SER A O 1
#